Protein AF-A0A9W7LQ13-F1 (afdb_monomer)

Foldseek 3Di:
DPEPPVPPCQVVVVVVVVVVVVVVVVLVVVLVVVLVVCLVVVVVVVVVVLVVVCVVVVVVVVVPPDDPVVVVVVVVVSVVVVVVVVVVSVVVSVVSVVVSVPPDDDLDDDDDDDADPPGDYDDDDDVSSCPVVVVCCQLVVDDDPDDFDDDVNHTPVPDDSVVSVVVDDDDDDD

Nearest PDB structures (foldseek):
  9baa-assembly1_B  TM=3.924E-01  e=6.668E-01  Acetivibrio thermocellus ATCC 27405

Radius of gyration: 29.64 Å; Cα contacts (8 Å, |Δi|>4): 55; chains: 1; bounding box: 71×38×75 Å

Secondary structure (DSSP, 8-state):
-------SSHHHHHHHHHHHHHHHHHHHHHHHHHHHHHHHHHHHHHHHHHHHHHHHHHHHHHTT---HHHHHHHHHHHHHHHHHHHHHHHHHHHHHHHHHHT----SS-S------TT--------TTSSHHHHHHHHTTSS--SSS--EETTEETTTS-HHHHHHH-------

Mean predicted aligned error: 14.69 Å

InterPro domains:
  IPR003439 ABC transporter-like, ATP-binding domain [PF00005] (108-172)
  IPR011527 ABC transporter type 1, transmembrane domain [PS50929] (1-97)
  IPR027417 P-loop containing nucleoside triphosphate hydrolase [G3DSA:3.40.50.300] (103-172)
  IPR027417 P-loop containing nucleoside triphosphate hydrolase [SSF52540] (102-171)
  IPR036640 ABC transporter type 1, transmembrane domain superfamily [G3DSA:1.20.1560.10] (1-101)
  IPR036640 ABC transporter type 1, transmembrane domain superfamily [SSF90123] (1-105)
  IPR039421 Type 1 protein exporter [PTHR24222] (103-171)

Structure (mmCIF, N/CA/C/O backbone):
data_AF-A0A9W7LQ13-F1
#
_entry.id   AF-A0A9W7LQ13-F1
#
loop_
_atom_site.group_PDB
_atom_site.id
_atom_site.type_symbol
_atom_site.label_atom_id
_atom_site.label_alt_id
_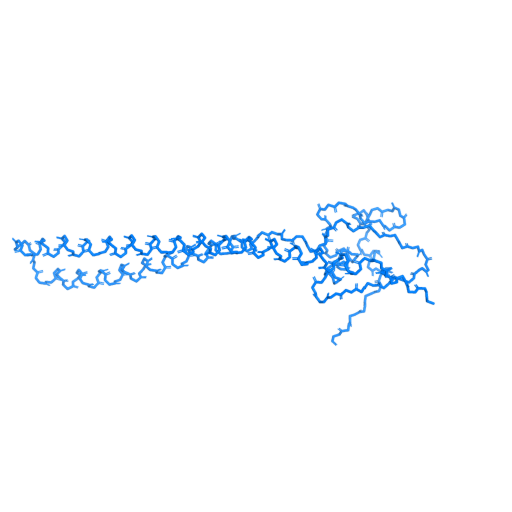atom_site.label_comp_id
_atom_site.label_asym_id
_atom_site.label_entity_id
_atom_site.label_seq_id
_atom_site.pdbx_PDB_ins_code
_atom_site.Cartn_x
_atom_site.Cartn_y
_atom_site.Cartn_z
_atom_site.occupancy
_atom_site.B_iso_or_equiv
_atom_site.auth_seq_id
_atom_site.auth_comp_id
_atom_site.auth_asym_id
_atom_site.auth_atom_id
_atom_site.pdbx_PDB_model_num
ATOM 1 N N . MET A 1 1 ? 35.729 5.550 -22.366 1.00 32.22 1 MET A N 1
ATOM 2 C CA . MET A 1 1 ? 34.441 5.536 -21.639 1.00 32.22 1 MET A CA 1
ATOM 3 C C . MET A 1 1 ? 33.799 6.903 -21.776 1.00 32.22 1 MET A C 1
ATOM 5 O O . MET A 1 1 ? 34.321 7.859 -21.219 1.00 32.22 1 MET A O 1
ATOM 9 N N . ARG A 1 2 ? 32.720 7.024 -22.555 1.00 30.48 2 ARG A N 1
ATOM 10 C CA . ARG A 1 2 ? 31.905 8.240 -22.545 1.00 30.48 2 ARG A CA 1
ATOM 11 C C . ARG A 1 2 ? 30.878 8.027 -21.446 1.00 30.48 2 ARG A C 1
ATOM 13 O O . ARG A 1 2 ? 29.922 7.291 -21.639 1.00 30.48 2 ARG A O 1
ATOM 20 N N . THR A 1 3 ? 31.133 8.560 -20.255 1.00 30.42 3 THR A N 1
ATOM 21 C CA . THR A 1 3 ? 30.140 8.510 -19.187 1.00 30.42 3 THR A CA 1
ATOM 22 C C . THR A 1 3 ? 28.977 9.363 -19.664 1.00 30.42 3 THR A C 1
ATOM 24 O O . THR A 1 3 ? 29.073 10.591 -19.643 1.00 30.42 3 THR A O 1
ATOM 27 N N . VAL A 1 4 ? 27.890 8.738 -20.118 1.00 39.41 4 VAL A N 1
ATOM 28 C CA . VAL A 1 4 ? 26.600 9.419 -20.257 1.00 39.41 4 VAL A CA 1
ATOM 29 C C . VAL A 1 4 ? 26.102 9.653 -18.834 1.00 39.41 4 VAL A C 1
ATOM 31 O O . VAL A 1 4 ? 25.222 8.978 -18.314 1.00 39.41 4 VAL A O 1
ATOM 34 N N . ARG A 1 5 ? 26.783 10.563 -18.133 1.00 39.28 5 ARG A N 1
ATOM 35 C CA . ARG A 1 5 ? 26.252 11.169 -16.930 1.00 39.28 5 ARG A CA 1
ATOM 36 C C . ARG A 1 5 ? 25.093 12.007 -17.426 1.00 39.28 5 ARG A C 1
ATOM 38 O O . ARG A 1 5 ? 25.298 12.909 -18.237 1.00 39.28 5 ARG A O 1
ATOM 45 N N . VAL A 1 6 ? 23.901 11.725 -16.924 1.00 41.06 6 VAL A N 1
ATOM 46 C CA . VAL A 1 6 ? 22.738 12.601 -17.061 1.00 41.06 6 VAL A CA 1
ATOM 47 C C . VAL A 1 6 ? 23.001 13.868 -16.216 1.00 41.06 6 VAL A C 1
ATOM 49 O O . VAL A 1 6 ? 22.351 14.127 -15.212 1.00 41.06 6 VAL A O 1
ATOM 52 N N . TYR A 1 7 ? 24.040 14.639 -16.565 1.00 38.62 7 TYR A N 1
ATOM 53 C CA . TYR A 1 7 ? 24.318 15.966 -16.019 1.00 38.62 7 TYR A CA 1
ATOM 54 C C . TYR A 1 7 ? 23.438 16.944 -16.785 1.00 38.62 7 TYR A C 1
ATOM 56 O O . TYR A 1 7 ? 23.739 17.338 -17.907 1.00 38.62 7 TYR A O 1
ATOM 64 N N . GLY A 1 8 ? 22.321 17.306 -16.174 1.00 44.59 8 GLY A N 1
ATOM 65 C CA . GLY A 1 8 ? 21.438 18.348 -16.690 1.00 44.59 8 GLY A CA 1
ATOM 66 C C . GLY A 1 8 ? 20.133 18.426 -15.920 1.00 44.59 8 GLY A C 1
ATOM 67 O O . GLY A 1 8 ? 19.639 19.516 -15.654 1.00 44.59 8 GLY A O 1
ATOM 68 N N . THR A 1 9 ? 19.625 17.281 -15.465 1.00 43.97 9 THR A N 1
ATOM 69 C CA . THR A 1 9 ? 18.326 17.209 -14.795 1.00 43.97 9 THR A CA 1
ATOM 70 C C . THR A 1 9 ? 18.415 16.899 -13.310 1.00 43.97 9 THR A C 1
ATOM 72 O O . THR A 1 9 ? 17.386 16.892 -12.671 1.00 43.97 9 THR A O 1
ATOM 75 N N . GLU A 1 10 ? 19.585 16.746 -12.684 1.00 51.81 10 GLU A N 1
ATOM 76 C CA . GLU A 1 10 ? 19.673 16.336 -11.267 1.00 51.81 10 GLU A CA 1
ATOM 77 C C . GLU A 1 10 ? 18.964 17.306 -10.296 1.00 51.81 10 GLU A C 1
ATOM 79 O O . GLU A 1 10 ? 18.190 16.883 -9.440 1.00 51.81 10 GLU A O 1
ATOM 84 N N . LYS A 1 11 ? 19.112 18.627 -10.483 1.00 57.69 11 LYS A N 1
ATOM 85 C CA . LYS A 1 11 ? 18.328 19.626 -9.725 1.00 57.69 11 LYS A CA 1
ATOM 86 C C . LYS A 1 11 ? 16.830 19.569 -10.046 1.00 57.69 11 LYS A C 1
ATOM 88 O O . LYS A 1 11 ? 16.010 19.906 -9.196 1.00 57.69 11 LYS A O 1
ATOM 93 N N . GLN A 1 12 ? 16.475 19.180 -11.266 1.00 59.12 12 GLN A N 1
ATOM 94 C CA . GLN A 1 12 ? 15.094 19.075 -11.732 1.00 59.12 12 GLN A CA 1
ATOM 95 C C . GLN A 1 12 ? 14.428 17.792 -11.212 1.00 59.12 12 GLN A C 1
ATOM 97 O O . GLN A 1 12 ? 13.305 17.857 -10.728 1.00 59.12 12 GLN A O 1
ATOM 102 N N . GLU A 1 13 ? 15.151 16.675 -11.198 1.00 51.69 13 GLU A N 1
ATOM 103 C CA . GLU A 1 13 ? 14.786 15.393 -10.600 1.00 51.69 13 GLU A CA 1
ATOM 104 C C . GLU A 1 13 ? 14.703 15.505 -9.080 1.00 51.69 13 GLU A C 1
ATOM 106 O O . GLU A 1 13 ? 13.753 15.004 -8.500 1.00 51.69 13 GLU A O 1
ATOM 111 N N . MET A 1 14 ? 15.598 16.251 -8.423 1.00 57.00 14 MET A N 1
ATOM 112 C CA . MET A 1 14 ? 15.481 16.539 -6.987 1.00 57.00 14 MET A CA 1
ATOM 113 C C . MET A 1 14 ? 14.254 17.391 -6.661 1.00 57.00 14 MET A C 1
ATOM 115 O O . MET A 1 14 ? 13.540 17.097 -5.707 1.00 57.00 14 MET A O 1
ATOM 119 N N . LYS A 1 15 ? 13.957 18.423 -7.463 1.00 67.88 15 LYS A N 1
ATOM 120 C CA . LYS A 1 15 ? 12.706 19.187 -7.313 1.00 67.88 15 LYS A CA 1
ATOM 121 C C . LYS A 1 15 ? 11.477 18.314 -7.560 1.00 67.88 15 LYS A C 1
ATOM 123 O O . LYS A 1 15 ? 10.490 18.451 -6.845 1.00 67.88 15 LYS A O 1
ATOM 128 N N . ARG A 1 16 ? 11.537 17.411 -8.539 1.00 58.19 16 ARG A N 1
ATOM 129 C CA . ARG A 1 16 ? 10.460 16.469 -8.868 1.00 58.19 16 ARG A CA 1
ATOM 130 C C . ARG A 1 16 ? 10.267 15.425 -7.770 1.00 58.19 16 ARG A C 1
ATOM 132 O O . ARG A 1 16 ? 9.132 15.132 -7.420 1.00 58.19 16 ARG A O 1
ATOM 139 N N . TYR A 1 17 ? 11.359 14.933 -7.194 1.00 59.41 17 TYR A N 1
ATOM 140 C CA . TYR A 1 17 ? 11.373 14.026 -6.055 1.00 59.41 17 TYR A CA 1
ATOM 141 C C . TYR A 1 17 ? 10.799 14.700 -4.810 1.00 59.41 17 TYR A C 1
ATOM 143 O O . TYR A 1 17 ? 9.925 14.126 -4.177 1.00 59.41 17 TYR A O 1
ATOM 151 N N . ASN A 1 18 ? 11.189 15.942 -4.508 1.00 69.06 18 ASN A N 1
ATOM 152 C CA . ASN A 1 18 ? 10.601 16.701 -3.400 1.00 69.06 18 ASN A CA 1
ATOM 153 C C . ASN A 1 18 ? 9.109 16.970 -3.623 1.00 69.06 18 ASN A C 1
ATOM 155 O O . ASN A 1 18 ? 8.313 16.691 -2.740 1.00 69.06 18 ASN A O 1
ATOM 159 N N . HIS A 1 19 ? 8.708 17.398 -4.823 1.00 73.75 19 HIS A N 1
ATOM 160 C CA . HIS A 1 19 ? 7.291 17.561 -5.163 1.00 73.75 19 HIS A CA 1
ATOM 161 C C . HIS A 1 19 ? 6.503 16.245 -5.029 1.00 73.75 19 HIS A C 1
ATOM 163 O O . HIS A 1 19 ? 5.342 16.232 -4.624 1.00 73.75 19 HIS A O 1
ATOM 169 N N . PHE A 1 20 ? 7.137 15.120 -5.358 1.00 65.81 20 PHE A N 1
ATOM 170 C CA . PHE A 1 20 ? 6.556 13.795 -5.208 1.00 65.81 20 PHE A CA 1
ATOM 171 C C . PHE A 1 20 ? 6.444 13.371 -3.738 1.00 65.81 20 PHE A C 1
ATOM 173 O O . PHE A 1 20 ? 5.403 12.855 -3.331 1.00 65.81 20 PHE A O 1
ATOM 180 N N . LEU A 1 21 ? 7.475 13.631 -2.933 1.00 70.56 21 LEU A N 1
ATOM 181 C CA . LEU A 1 21 ? 7.442 13.429 -1.489 1.00 70.56 21 LEU A CA 1
ATOM 182 C C . LEU A 1 21 ? 6.370 14.292 -0.829 1.00 70.56 21 LEU A C 1
ATOM 184 O O . LEU A 1 21 ? 5.655 13.777 0.019 1.00 70.56 21 LEU A O 1
ATOM 188 N N . ASP A 1 22 ? 6.197 15.542 -1.258 1.00 76.56 22 ASP A N 1
ATOM 189 C CA . ASP A 1 22 ? 5.135 16.426 -0.770 1.00 76.56 22 ASP A CA 1
ATOM 190 C C . ASP A 1 22 ? 3.750 15.864 -1.110 1.00 76.56 22 ASP A C 1
ATOM 192 O O . ASP A 1 22 ? 2.853 15.847 -0.269 1.00 76.56 22 ASP A O 1
ATOM 196 N N . LYS A 1 23 ? 3.577 15.324 -2.324 1.00 72.88 23 LYS A N 1
ATOM 197 C CA . LYS A 1 23 ? 2.326 14.676 -2.735 1.00 72.88 23 LYS A CA 1
ATOM 198 C C . LYS A 1 23 ? 2.041 13.415 -1.913 1.00 72.88 23 LYS A C 1
ATOM 200 O O . LYS A 1 23 ? 0.909 13.210 -1.482 1.00 72.88 23 LYS A O 1
ATOM 205 N N . LEU A 1 24 ? 3.055 12.584 -1.666 1.00 71.81 24 LEU A N 1
ATOM 206 C CA . LEU A 1 24 ? 2.936 11.415 -0.790 1.00 71.81 24 LEU A CA 1
ATOM 207 C C . LEU A 1 24 ? 2.676 11.809 0.664 1.00 71.81 24 LEU A C 1
ATOM 209 O O . LEU A 1 24 ? 1.909 11.134 1.347 1.00 71.81 24 LEU A O 1
ATOM 213 N N . ALA A 1 25 ? 3.308 12.881 1.135 1.00 73.88 25 ALA A N 1
ATOM 214 C CA . ALA A 1 25 ? 3.100 13.414 2.466 1.00 73.88 25 ALA A CA 1
ATOM 215 C C . ALA A 1 25 ? 1.656 13.889 2.624 1.00 73.88 25 ALA A C 1
ATOM 217 O O . ALA A 1 25 ? 1.032 13.481 3.592 1.00 73.88 25 ALA A O 1
ATOM 218 N N . ASP A 1 26 ? 1.091 14.634 1.664 1.00 76.62 26 ASP A N 1
ATOM 219 C CA . ASP A 1 26 ? -0.319 15.063 1.693 1.00 76.62 26 ASP A CA 1
ATOM 220 C C . ASP A 1 26 ? -1.282 13.863 1.687 1.00 76.62 26 ASP A C 1
ATOM 222 O O . ASP A 1 26 ? -2.199 13.799 2.504 1.00 76.62 26 ASP A O 1
ATOM 226 N N . ILE A 1 27 ? -1.038 12.856 0.838 1.00 73.12 27 ILE A N 1
ATOM 227 C CA . ILE A 1 27 ? -1.852 11.626 0.808 1.00 73.12 27 ILE A CA 1
ATOM 228 C C . ILE A 1 27 ? -1.800 10.907 2.163 1.00 73.12 27 ILE A C 1
ATOM 230 O O . ILE A 1 27 ? -2.844 10.575 2.727 1.00 73.12 27 ILE A O 1
ATOM 234 N N . ARG A 1 28 ? -0.601 10.716 2.726 1.00 67.19 28 ARG A N 1
ATOM 235 C CA . ARG A 1 28 ? -0.420 10.093 4.046 1.00 67.19 28 ARG A CA 1
ATOM 236 C C . ARG A 1 28 ? -1.022 10.932 5.169 1.00 67.19 28 ARG A C 1
ATOM 238 O O . ARG A 1 28 ? -1.591 10.360 6.094 1.00 67.19 28 ARG A O 1
ATOM 245 N N . LEU A 1 29 ? -0.940 12.261 5.091 1.00 78.81 29 LEU A N 1
ATOM 246 C CA . LEU A 1 29 ? -1.518 13.168 6.082 1.00 78.81 29 LEU A CA 1
ATOM 247 C C . LEU A 1 29 ? -3.041 13.061 6.083 1.00 78.81 29 LEU A C 1
ATOM 249 O O . LEU A 1 29 ? -3.644 12.920 7.142 1.00 78.81 29 LEU A O 1
ATOM 253 N N . ARG A 1 30 ? -3.665 13.074 4.898 1.00 75.19 30 ARG A N 1
ATOM 254 C CA . ARG A 1 30 ? -5.118 12.921 4.747 1.00 75.19 30 ARG A CA 1
ATOM 255 C C . ARG A 1 30 ? -5.593 11.548 5.197 1.00 75.19 30 ARG A C 1
ATOM 257 O O . ARG A 1 30 ? -6.594 11.470 5.901 1.00 75.19 30 ARG A O 1
ATOM 264 N N . GLN A 1 31 ? -4.868 10.484 4.847 1.00 69.94 31 GLN A N 1
ATOM 265 C CA . GLN A 1 31 ? -5.159 9.133 5.334 1.00 69.94 31 GLN A CA 1
ATOM 266 C C . GLN A 1 31 ? -5.030 9.049 6.861 1.00 69.94 31 GLN A C 1
ATOM 268 O O . GLN A 1 31 ? -5.925 8.526 7.516 1.00 69.94 31 GLN A O 1
ATOM 273 N N . SER A 1 32 ? -3.971 9.619 7.444 1.00 74.00 32 SER A N 1
ATOM 274 C CA . SER A 1 32 ? -3.774 9.661 8.898 1.00 74.00 32 SER A CA 1
ATOM 275 C C . SER A 1 32 ? -4.841 10.495 9.606 1.00 74.00 32 SER A C 1
ATOM 277 O O . SER A 1 32 ? -5.282 10.120 10.689 1.00 74.00 32 SER A O 1
ATOM 279 N N . ALA A 1 33 ? -5.262 11.616 9.020 1.00 79.25 33 ALA A N 1
ATOM 280 C CA . ALA A 1 33 ? -6.317 12.460 9.567 1.00 79.25 33 ALA A CA 1
ATOM 281 C C . ALA A 1 33 ? -7.675 11.750 9.508 1.00 79.25 33 ALA A C 1
ATOM 283 O O . ALA A 1 33 ? -8.378 11.700 10.512 1.00 79.25 33 ALA A O 1
ATOM 284 N N . ALA A 1 34 ? -8.015 11.136 8.371 1.00 74.81 34 ALA A N 1
ATOM 285 C CA . ALA A 1 34 ? -9.227 10.333 8.225 1.00 74.81 34 ALA A CA 1
ATOM 286 C C . ALA A 1 34 ? -9.241 9.149 9.201 1.00 74.81 34 ALA A C 1
ATOM 288 O O . ALA A 1 34 ? -10.256 8.896 9.843 1.00 74.81 34 ALA A O 1
ATOM 289 N N . TYR A 1 35 ? -8.102 8.477 9.371 1.00 75.50 35 TYR A N 1
ATOM 290 C CA . TYR A 1 35 ? -7.927 7.409 10.349 1.00 75.50 35 TYR A CA 1
ATOM 291 C C . TYR A 1 35 ? -8.091 7.905 11.788 1.00 75.50 35 TYR A C 1
ATOM 293 O O . TYR A 1 35 ? -8.790 7.277 12.576 1.00 75.50 35 TYR A O 1
ATOM 301 N N . GLY A 1 36 ? -7.480 9.041 12.135 1.00 78.44 36 GLY A N 1
ATOM 302 C CA . GLY A 1 36 ? -7.606 9.644 13.460 1.00 78.44 36 GLY A CA 1
ATOM 303 C C . GLY A 1 36 ? -9.051 10.024 13.779 1.00 78.44 36 GLY A C 1
ATOM 304 O O . GLY A 1 36 ? -9.541 9.715 14.862 1.00 78.44 36 GLY A O 1
ATOM 305 N N . ILE A 1 37 ? -9.756 10.617 12.812 1.00 82.38 37 ILE A N 1
ATOM 306 C CA . ILE A 1 37 ? -11.183 10.943 12.929 1.00 82.38 37 ILE A CA 1
ATOM 307 C C . ILE A 1 37 ? -12.005 9.663 13.093 1.00 82.38 37 ILE A C 1
ATOM 309 O O . ILE A 1 37 ? -12.787 9.565 14.033 1.00 82.38 37 ILE A O 1
ATOM 313 N N . TRP A 1 38 ? -11.796 8.661 12.235 1.00 77.06 38 TRP A N 1
ATOM 314 C CA . TRP A 1 38 ? -12.498 7.380 12.311 1.00 77.06 38 TRP A CA 1
ATOM 315 C C . TRP A 1 38 ? -12.286 6.689 13.659 1.00 77.06 38 TRP A C 1
ATOM 317 O O . TRP A 1 38 ? -13.252 6.256 14.280 1.00 77.06 38 TRP A O 1
ATOM 327 N N . ASN A 1 39 ? -11.041 6.624 14.139 1.00 80.19 39 ASN A N 1
ATOM 328 C CA . ASN A 1 39 ? -10.708 6.002 15.415 1.00 80.19 39 ASN A CA 1
ATOM 329 C C . ASN A 1 39 ? -11.390 6.737 16.573 1.00 80.19 39 ASN A C 1
ATOM 331 O O . ASN A 1 39 ? -12.072 6.103 17.369 1.00 80.19 39 ASN A O 1
ATOM 335 N N . LEU A 1 40 ? -11.302 8.069 16.619 1.00 81.25 40 LEU A N 1
ATOM 336 C CA . LEU A 1 40 ? -11.959 8.866 17.655 1.00 81.25 40 LEU A CA 1
ATOM 337 C C . LEU A 1 40 ? -13.480 8.689 17.634 1.00 81.25 40 LEU A C 1
ATOM 339 O O . LEU A 1 40 ? -14.078 8.444 18.680 1.00 81.25 40 LEU A O 1
ATOM 343 N N . THR A 1 41 ? -14.117 8.781 16.465 1.00 81.94 41 THR A N 1
ATOM 344 C CA . THR A 1 41 ? -15.573 8.634 16.337 1.00 81.94 41 THR A CA 1
ATOM 345 C C . THR A 1 41 ? -16.027 7.227 16.709 1.00 81.94 41 THR A C 1
ATOM 347 O O . THR A 1 41 ? -16.973 7.074 17.475 1.00 81.94 41 THR A O 1
ATOM 350 N N . PHE A 1 42 ? -15.343 6.197 16.214 1.00 78.56 42 PHE A N 1
ATOM 351 C CA . PHE A 1 42 ? -15.701 4.813 16.502 1.00 78.56 42 PHE A CA 1
ATOM 352 C C . PHE A 1 42 ? -15.505 4.489 17.987 1.00 78.56 42 PHE A C 1
ATOM 354 O O . PHE A 1 42 ? -16.403 3.941 18.616 1.00 78.56 42 PHE A O 1
ATOM 361 N N . ASN A 1 43 ? -14.374 4.897 18.566 1.00 78.56 43 ASN A N 1
ATOM 362 C CA . ASN A 1 43 ? -14.029 4.632 19.960 1.00 78.56 43 ASN A CA 1
ATOM 363 C C . ASN A 1 43 ? -14.962 5.370 20.942 1.00 78.56 43 ASN A C 1
ATOM 365 O O . ASN A 1 43 ? -15.466 4.785 21.901 1.00 78.56 43 ASN A O 1
ATOM 369 N N . THR A 1 44 ? -15.291 6.635 20.661 1.00 83.94 44 THR A N 1
ATOM 370 C CA . THR A 1 44 ? -16.242 7.402 21.487 1.00 83.94 44 THR A CA 1
ATOM 371 C C . THR A 1 44 ? -17.661 6.840 21.421 1.00 83.94 44 THR A C 1
ATOM 373 O O . THR A 1 44 ? -18.289 6.659 22.465 1.00 83.94 44 THR A O 1
ATOM 376 N N . LEU A 1 45 ? -18.164 6.514 20.224 1.00 82.62 45 LEU A N 1
ATOM 377 C CA . LEU A 1 45 ? -19.494 5.919 20.048 1.00 82.62 45 LEU A CA 1
ATOM 378 C C . LEU A 1 45 ? -19.589 4.544 20.725 1.00 82.62 45 LEU A C 1
ATOM 380 O O . LEU A 1 45 ? -20.601 4.202 21.343 1.00 82.62 45 LEU A O 1
ATOM 384 N N . TYR A 1 46 ? -18.511 3.771 20.632 1.00 77.88 46 TYR A N 1
ATOM 385 C CA . TYR A 1 46 ? -18.392 2.460 21.241 1.00 77.88 46 TYR A CA 1
ATOM 386 C C . TYR A 1 46 ? -18.447 2.534 22.770 1.00 77.88 46 TYR A C 1
ATOM 388 O O . TYR A 1 46 ? -19.333 1.927 23.374 1.00 77.88 46 TYR A O 1
ATOM 396 N N . HIS A 1 47 ? -17.594 3.347 23.398 1.00 80.00 47 HIS A N 1
ATOM 397 C CA . HIS A 1 47 ? -17.628 3.534 24.849 1.00 80.00 47 HIS A CA 1
ATOM 398 C C . HIS A 1 47 ? -18.965 4.107 25.335 1.00 80.00 47 HIS A C 1
ATOM 400 O O . HIS A 1 47 ? -19.478 3.672 26.365 1.00 80.00 47 HIS A O 1
ATOM 406 N N . ALA A 1 48 ? -19.586 5.018 24.578 1.00 85.00 48 ALA A N 1
ATOM 407 C CA . ALA A 1 48 ? -20.912 5.536 24.911 1.00 85.00 48 ALA A CA 1
ATOM 408 C C . ALA A 1 48 ? -21.985 4.433 24.903 1.00 85.00 48 ALA A C 1
ATOM 410 O O . ALA A 1 48 ? -22.776 4.336 25.841 1.00 85.00 48 ALA A O 1
ATOM 411 N N . THR A 1 49 ? -21.981 3.564 23.888 1.00 82.00 49 THR A N 1
ATOM 412 C CA . THR A 1 49 ? -22.922 2.434 23.787 1.00 82.00 49 THR A CA 1
ATOM 413 C C . THR A 1 49 ? -22.759 1.465 24.961 1.00 82.00 49 THR A C 1
ATOM 415 O O . THR A 1 49 ? -23.747 0.978 25.506 1.00 82.00 49 THR A O 1
ATOM 418 N N . GLN A 1 50 ? -21.523 1.236 25.409 1.00 74.94 50 GLN A N 1
ATOM 419 C CA . GLN A 1 50 ? -21.229 0.380 26.561 1.00 74.94 50 GLN A CA 1
ATOM 420 C C . GLN A 1 50 ? -21.707 0.971 27.880 1.00 74.94 50 GLN A C 1
ATOM 422 O O . GLN A 1 50 ? -22.324 0.268 28.678 1.00 74.94 50 GLN A O 1
ATOM 427 N N . VAL A 1 51 ? -21.464 2.264 28.099 1.00 83.31 51 VAL A N 1
ATOM 428 C CA . VAL A 1 51 ? -21.953 2.964 29.292 1.00 83.31 51 VAL A CA 1
ATOM 429 C C . VAL A 1 51 ? -23.479 2.899 29.349 1.00 83.31 51 VAL A C 1
ATOM 431 O O . VAL A 1 51 ? -24.037 2.603 30.401 1.00 83.31 51 VAL A O 1
ATOM 434 N N . ILE A 1 52 ? -24.160 3.098 28.216 1.00 84.62 52 ILE A N 1
ATOM 435 C CA . ILE A 1 52 ? -25.622 2.993 28.140 1.00 84.62 52 ILE A CA 1
ATOM 436 C C . ILE A 1 52 ? -26.092 1.566 28.446 1.00 84.62 52 ILE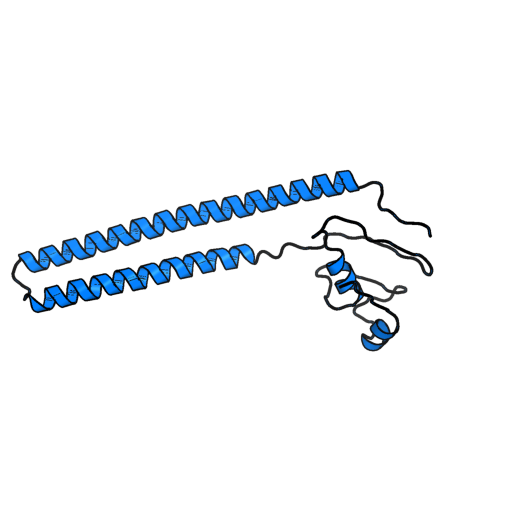 A C 1
ATOM 438 O O . ILE A 1 52 ? -27.017 1.407 29.239 1.00 84.62 52 ILE A O 1
ATOM 442 N N . ALA A 1 53 ? -25.456 0.540 27.872 1.00 79.06 53 ALA A N 1
ATOM 443 C CA . ALA A 1 53 ? -25.809 -0.856 28.137 1.00 79.06 53 ALA A CA 1
ATOM 444 C C . ALA A 1 53 ? -25.700 -1.192 29.635 1.00 79.06 53 ALA A C 1
ATOM 446 O O . ALA A 1 53 ? -26.648 -1.702 30.228 1.00 79.06 53 ALA A O 1
ATOM 447 N N . VAL A 1 54 ? -24.597 -0.796 30.279 1.00 79.38 54 VAL A N 1
ATOM 448 C CA . VAL A 1 54 ? -24.398 -0.995 31.723 1.00 79.38 54 VAL A CA 1
ATOM 449 C C . VAL A 1 54 ? -25.438 -0.242 32.554 1.00 79.38 54 VAL A C 1
ATOM 451 O O . VAL A 1 54 ? -25.963 -0.790 33.522 1.00 79.38 54 VAL A O 1
ATOM 454 N N . LEU A 1 55 ? -25.771 0.996 32.181 1.00 82.81 55 LEU A N 1
ATOM 455 C CA . LEU A 1 55 ? -26.755 1.805 32.906 1.00 82.81 55 LEU A CA 1
ATOM 456 C C . LEU A 1 55 ? -28.176 1.242 32.798 1.00 82.81 55 LEU A C 1
ATOM 458 O O . LEU A 1 55 ? -28.876 1.161 33.808 1.00 82.81 55 LEU A O 1
ATOM 462 N N . VAL A 1 56 ? -28.602 0.845 31.596 1.00 82.38 56 VAL A N 1
ATOM 463 C CA . VAL A 1 56 ? -29.933 0.263 31.366 1.00 82.38 56 VAL A CA 1
ATOM 464 C C . VAL A 1 56 ? -30.069 -1.045 32.141 1.00 82.38 56 VAL A C 1
ATOM 466 O O . VAL A 1 56 ? -31.048 -1.234 32.862 1.00 82.38 56 VAL A O 1
ATOM 469 N N . GLU A 1 57 ? -29.069 -1.919 32.069 1.00 74.56 57 GLU A N 1
ATOM 470 C CA . GLU A 1 57 ? -29.102 -3.212 32.755 1.00 74.56 57 GLU A CA 1
ATOM 471 C C . GLU A 1 57 ? -28.990 -3.073 34.282 1.00 74.56 57 GLU A C 1
ATOM 473 O O . GLU A 1 57 ? -29.715 -3.746 35.016 1.00 74.56 57 GLU A O 1
ATOM 478 N N . GLY A 1 58 ? -28.191 -2.121 34.779 1.00 75.12 58 GLY A N 1
ATOM 479 C CA . GLY A 1 58 ? -28.139 -1.756 36.200 1.00 75.12 58 GLY A CA 1
ATOM 480 C C . GLY A 1 58 ? -29.495 -1.302 36.753 1.00 75.12 58 GLY A C 1
ATOM 481 O O . GLY A 1 58 ? -29.876 -1.663 37.869 1.00 75.12 58 GLY A O 1
ATOM 482 N N . MET A 1 59 ? -30.272 -0.572 35.951 1.00 77.44 59 MET A N 1
ATOM 483 C CA . MET A 1 59 ? -31.617 -0.124 36.324 1.00 77.44 59 MET A CA 1
ATOM 484 C C . MET A 1 59 ? -32.628 -1.289 36.370 1.00 77.44 59 MET A C 1
ATOM 486 O O . MET A 1 59 ? -33.483 -1.343 37.259 1.00 77.44 59 MET A O 1
ATOM 490 N N . TYR A 1 60 ? -32.487 -2.276 35.479 1.00 76.25 60 TYR A N 1
ATOM 491 C CA . TYR A 1 60 ? -33.268 -3.523 35.494 1.00 76.25 60 TYR A CA 1
ATOM 492 C C . TYR A 1 60 ? -32.986 -4.412 36.717 1.00 76.25 60 TYR A C 1
ATOM 494 O O . TYR A 1 60 ? -33.844 -5.188 37.137 1.00 76.25 60 TYR A O 1
ATOM 502 N N . ILE A 1 61 ? -31.804 -4.291 37.321 1.00 71.88 61 ILE A N 1
ATOM 503 C CA . ILE A 1 61 ? -31.451 -5.003 38.556 1.00 71.88 61 ILE A CA 1
ATOM 504 C C . ILE A 1 61 ? -32.108 -4.334 39.773 1.00 71.88 61 ILE A C 1
ATOM 506 O O . ILE A 1 61 ? -32.669 -5.022 40.626 1.00 71.88 61 ILE A O 1
ATOM 510 N N . LEU A 1 62 ? -32.095 -2.996 39.834 1.00 68.31 62 LEU A N 1
ATOM 511 C CA . LEU A 1 62 ? -32.663 -2.213 40.944 1.00 68.31 62 LEU A CA 1
ATOM 512 C C . LEU A 1 62 ? -34.186 -2.354 41.081 1.00 68.31 62 LEU A C 1
ATOM 514 O O . LEU A 1 62 ? -34.722 -2.195 42.173 1.00 68.31 62 LEU A O 1
ATOM 518 N N . THR A 1 63 ? -34.880 -2.698 39.997 1.00 75.50 63 THR A N 1
ATOM 519 C CA . THR A 1 63 ? -36.327 -2.976 40.002 1.00 75.50 63 THR A CA 1
ATOM 520 C C . THR A 1 63 ? -36.688 -4.347 40.598 1.00 75.50 63 THR A C 1
ATOM 522 O O . THR A 1 63 ? -37.866 -4.675 40.701 1.00 75.50 63 THR A O 1
ATOM 525 N N . GLY A 1 64 ? -35.704 -5.136 41.055 1.00 67.56 64 GLY A N 1
ATOM 526 C CA . GLY A 1 64 ? -35.928 -6.355 41.845 1.00 67.56 64 GLY A CA 1
ATOM 527 C C . GLY A 1 64 ? -36.251 -7.611 41.029 1.00 67.56 64 GLY A C 1
ATOM 528 O O . GLY A 1 64 ? -36.553 -8.656 41.600 1.00 67.56 64 GLY A O 1
ATOM 529 N N . HIS A 1 65 ? -36.156 -7.550 39.699 1.00 63.47 65 HIS A N 1
ATOM 530 C CA . HIS A 1 65 ? -36.463 -8.678 38.815 1.00 63.47 65 HIS A CA 1
ATOM 531 C C . HIS A 1 65 ? -35.323 -9.711 38.674 1.00 63.47 65 HIS A C 1
ATOM 533 O O . HIS A 1 65 ? -35.516 -10.742 38.023 1.00 63.47 65 HIS A O 1
ATOM 539 N N . ILE A 1 66 ? -34.130 -9.467 39.240 1.00 65.44 66 ILE A N 1
ATOM 540 C CA . ILE A 1 66 ? -32.905 -10.205 38.885 1.00 65.44 66 ILE A CA 1
ATOM 541 C C . ILE A 1 66 ? -32.088 -10.636 40.122 1.00 65.44 66 ILE A C 1
ATOM 543 O O . ILE A 1 66 ? -31.818 -9.843 41.015 1.00 65.44 66 ILE A O 1
ATOM 547 N N . THR A 1 67 ? -31.677 -11.910 40.163 1.00 77.94 67 THR A N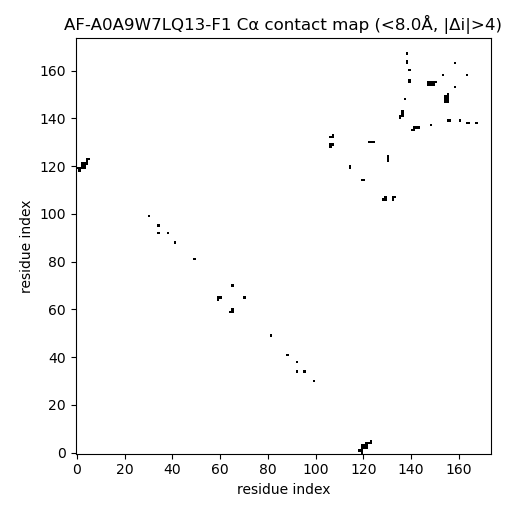 1
ATOM 548 C CA . THR A 1 67 ? -30.888 -12.557 41.235 1.00 77.94 67 THR A CA 1
ATOM 549 C C . THR A 1 67 ? -29.379 -12.268 41.119 1.00 77.94 67 THR A C 1
ATOM 551 O O . THR A 1 67 ? -28.862 -12.137 40.011 1.00 77.94 67 THR A O 1
ATOM 554 N N . ALA A 1 68 ? -28.637 -12.266 42.237 1.00 69.12 68 ALA A N 1
ATOM 555 C CA . ALA A 1 68 ? -27.195 -11.954 42.294 1.00 69.12 68 ALA A CA 1
ATOM 556 C C . ALA A 1 68 ? -26.292 -12.799 41.361 1.00 69.12 68 ALA A C 1
ATOM 558 O O . ALA A 1 68 ? -25.264 -12.320 40.894 1.00 69.12 68 ALA A O 1
ATOM 559 N N . G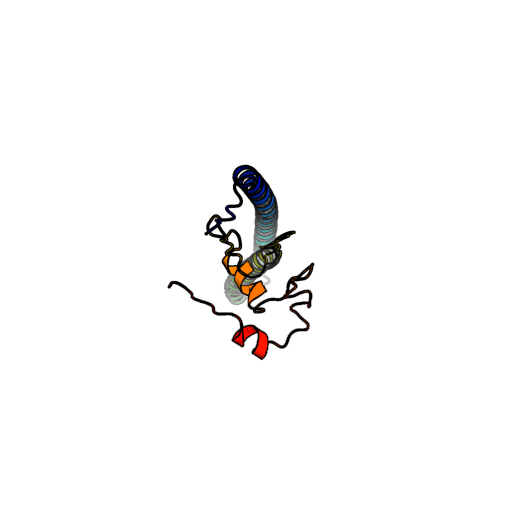LU A 1 69 ? -26.678 -14.032 41.022 1.00 76.75 69 GLU A N 1
ATOM 560 C CA . GLU A 1 69 ? -25.925 -14.874 40.077 1.00 76.75 69 GLU A CA 1
ATOM 561 C C . GLU A 1 69 ? -25.926 -14.306 38.644 1.00 76.75 69 GLU A C 1
ATOM 563 O O . GLU A 1 69 ? -24.920 -14.367 37.932 1.00 76.75 69 GLU A O 1
ATOM 568 N N . LYS A 1 70 ? -27.041 -13.700 38.217 1.00 75.81 70 LYS A N 1
ATOM 569 C CA . LYS A 1 70 ? -27.137 -13.037 36.909 1.00 75.81 70 LYS A CA 1
ATOM 570 C C . LYS A 1 70 ? -26.265 -11.780 36.844 1.00 75.81 70 LYS A C 1
ATOM 572 O O . LYS A 1 70 ? -25.755 -11.479 35.772 1.00 75.81 70 LYS A O 1
ATOM 577 N N . LEU A 1 71 ? -26.032 -11.108 37.974 1.00 72.19 71 LEU A N 1
ATOM 578 C CA . LEU A 1 71 ? -25.152 -9.938 38.066 1.00 72.19 71 LEU A CA 1
ATOM 579 C C . LEU A 1 71 ? -23.693 -10.301 37.760 1.00 72.19 71 LEU A C 1
ATOM 581 O O . LEU A 1 71 ? -23.031 -9.626 36.980 1.00 72.19 71 LEU A O 1
ATOM 585 N N . ILE A 1 72 ? -23.197 -11.388 38.352 1.00 78.62 72 ILE A N 1
ATOM 586 C CA . ILE A 1 72 ? -21.802 -11.815 38.175 1.00 78.62 72 ILE A CA 1
ATOM 587 C C . ILE A 1 72 ? -21.560 -12.256 36.727 1.00 78.62 72 ILE A C 1
ATOM 589 O O . ILE A 1 72 ? -20.563 -11.862 36.122 1.00 78.62 72 ILE A O 1
ATOM 593 N N . LYS A 1 73 ? -22.499 -13.016 36.141 1.00 79.50 73 LYS A N 1
ATOM 594 C CA . LYS A 1 73 ? -22.447 -13.389 34.718 1.00 79.50 73 LYS A CA 1
ATOM 595 C C . LYS A 1 73 ? -22.478 -12.157 33.816 1.00 79.50 73 LYS A C 1
ATOM 597 O O . LYS A 1 73 ? -21.720 -12.106 32.858 1.00 79.50 73 LYS A O 1
ATOM 602 N N . PHE A 1 74 ? -23.303 -11.163 34.140 1.00 75.44 74 PHE A N 1
ATOM 603 C CA . PHE A 1 74 ? -23.364 -9.909 33.396 1.00 75.44 74 PHE A CA 1
ATOM 604 C C . PHE A 1 74 ? -22.025 -9.161 33.410 1.00 75.44 74 PHE A C 1
ATOM 606 O O . PHE A 1 74 ? -21.516 -8.824 32.346 1.00 75.44 74 PHE A O 1
ATOM 613 N N . ILE A 1 75 ? -21.415 -8.974 34.584 1.00 78.50 75 ILE A N 1
ATOM 614 C CA . ILE A 1 75 ? -20.124 -8.282 34.704 1.00 78.50 75 ILE A CA 1
ATOM 615 C C . ILE A 1 75 ? -19.053 -9.008 33.874 1.00 78.50 75 ILE A C 1
ATOM 617 O O . ILE A 1 75 ? -18.407 -8.383 33.035 1.00 78.50 75 ILE A O 1
ATOM 621 N N . LEU A 1 76 ? -18.947 -10.333 34.009 1.00 81.81 76 LEU A N 1
ATOM 622 C CA . LEU A 1 76 ? -17.992 -11.145 33.245 1.00 81.81 76 LEU A CA 1
ATOM 623 C C . LEU A 1 76 ? -18.230 -11.090 31.728 1.00 81.81 76 LEU A C 1
ATOM 625 O O . LEU A 1 76 ? -17.277 -10.955 30.960 1.00 81.81 76 LEU A O 1
ATOM 629 N N . TYR A 1 77 ? -19.484 -11.179 31.276 1.00 83.19 77 TYR A N 1
ATOM 630 C CA . TYR A 1 77 ? -19.798 -11.094 29.848 1.00 83.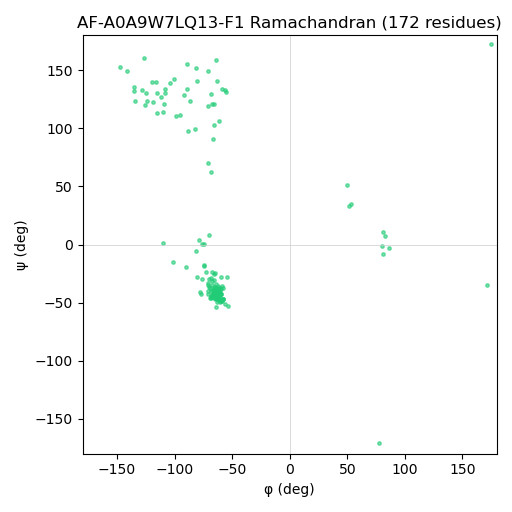19 77 TYR A CA 1
ATOM 631 C C . TYR A 1 77 ? -19.578 -9.692 29.290 1.00 83.19 77 TYR A C 1
ATOM 633 O O . TYR A 1 77 ? -19.093 -9.569 28.168 1.00 83.19 77 TYR A O 1
ATOM 641 N N . SER A 1 78 ? -19.882 -8.648 30.063 1.00 79.06 78 SER A N 1
ATOM 642 C CA . SER A 1 78 ? -19.626 -7.267 29.661 1.00 79.06 78 SER A CA 1
ATOM 643 C C . SER A 1 78 ? -18.129 -7.024 29.459 1.00 79.06 78 SER A C 1
ATOM 645 O O . SER A 1 78 ? -17.744 -6.463 28.439 1.00 79.06 78 SER A O 1
ATOM 647 N N . GLU A 1 79 ? -17.277 -7.555 30.338 1.00 79.69 79 GLU A N 1
ATOM 648 C CA . GLU A 1 79 ? -15.819 -7.454 30.236 1.00 79.69 79 GLU A CA 1
ATOM 649 C C . GLU A 1 79 ? -15.273 -8.163 28.985 1.00 79.69 79 GLU A C 1
ATOM 651 O O . GLU A 1 79 ? -14.478 -7.599 28.230 1.00 79.69 79 GLU A O 1
ATOM 656 N N . TRP A 1 80 ? -15.774 -9.365 28.688 1.00 84.56 80 TRP A N 1
ATOM 657 C CA . TRP A 1 80 ? -15.414 -10.095 27.468 1.00 84.56 80 TRP A CA 1
ATOM 658 C C . TRP A 1 80 ? -15.912 -9.416 26.192 1.00 84.56 80 TRP A C 1
ATOM 660 O O . TRP A 1 80 ? -15.194 -9.374 25.190 1.00 84.56 80 TRP A O 1
ATOM 670 N N . LEU A 1 81 ? -17.123 -8.859 26.219 1.00 79.62 81 LEU A N 1
ATOM 671 C CA . LEU A 1 81 ? -17.689 -8.112 25.099 1.00 79.62 81 LEU A CA 1
ATOM 672 C C . LEU A 1 81 ? -16.880 -6.832 24.831 1.00 79.62 81 LEU A C 1
ATOM 674 O O . LEU A 1 81 ? -16.625 -6.500 23.669 1.00 79.62 81 LEU A O 1
ATOM 678 N N . ILE A 1 82 ? -16.431 -6.159 25.902 1.00 74.62 82 ILE A N 1
ATOM 679 C CA . ILE A 1 82 ? -15.551 -4.988 25.837 1.00 74.62 82 ILE A CA 1
ATOM 680 C C . ILE A 1 82 ? -14.234 -5.354 25.147 1.00 74.62 82 ILE A C 1
ATOM 682 O O . ILE A 1 82 ? -13.797 -4.659 24.226 1.00 74.62 82 ILE A O 1
ATOM 686 N N . TYR A 1 83 ? -13.614 -6.460 25.556 1.00 78.06 83 TYR A N 1
ATOM 687 C CA . TYR A 1 83 ? -12.333 -6.881 24.998 1.00 78.06 83 TYR A CA 1
ATOM 688 C C . TYR A 1 83 ? -12.453 -7.333 23.536 1.00 78.06 83 TYR A C 1
ATOM 690 O O . TYR A 1 83 ? -11.675 -6.913 22.677 1.00 78.06 83 TYR A O 1
ATOM 698 N N . SER A 1 84 ? -13.468 -8.147 23.230 1.00 77.75 84 SER A N 1
ATOM 699 C CA . SER A 1 84 ? -13.694 -8.677 21.884 1.00 77.75 84 SER A CA 1
ATOM 700 C C . SER A 1 84 ? -13.957 -7.567 20.870 1.00 77.75 84 SER A C 1
ATOM 702 O O . SER A 1 84 ? -13.402 -7.588 19.772 1.00 77.75 84 SER A O 1
ATOM 704 N N . THR A 1 85 ? -14.747 -6.560 21.238 1.00 75.00 85 THR A N 1
ATOM 705 C CA . THR A 1 85 ? -15.100 -5.502 20.289 1.00 75.00 85 THR A CA 1
ATOM 706 C C . THR A 1 85 ? -13.991 -4.449 20.158 1.00 75.00 85 THR A C 1
ATOM 708 O O . THR A 1 85 ? -13.809 -3.910 19.066 1.00 75.00 85 THR A O 1
ATOM 711 N N . TRP A 1 86 ? -13.175 -4.225 21.201 1.00 76.31 86 TRP A N 1
ATOM 712 C CA . TRP A 1 86 ? -11.940 -3.433 21.081 1.00 76.31 86 TRP A CA 1
ATOM 713 C C . TRP A 1 86 ? -10.965 -4.075 20.081 1.00 76.31 86 TRP A C 1
ATOM 715 O O . TRP A 1 86 ? -10.492 -3.412 19.160 1.00 76.31 86 TRP A O 1
ATOM 725 N N . TRP A 1 87 ? -10.777 -5.397 20.170 1.00 80.25 87 TRP A N 1
ATOM 726 C CA . TRP A 1 87 ? -9.955 -6.151 19.221 1.00 80.25 87 TRP A CA 1
ATOM 727 C C . TRP A 1 87 ? -10.473 -6.049 17.777 1.00 80.25 87 TRP A C 1
ATOM 729 O O . TRP A 1 87 ? -9.690 -5.846 16.850 1.00 80.25 87 TRP A O 1
ATOM 739 N N . VAL A 1 88 ? -11.789 -6.136 17.556 1.00 79.06 88 VAL A N 1
ATOM 740 C CA . VAL A 1 88 ? -12.377 -5.965 16.213 1.00 79.06 88 VAL A CA 1
ATOM 741 C C . VAL A 1 88 ? -12.129 -4.555 15.665 1.00 79.06 88 VAL A C 1
ATOM 743 O O . VAL A 1 88 ? -11.770 -4.419 14.493 1.00 79.06 88 VAL A O 1
ATOM 746 N N . GLY A 1 89 ? -12.266 -3.517 16.497 1.00 74.56 89 GLY A N 1
ATOM 747 C CA . GLY A 1 89 ? -11.983 -2.131 16.110 1.00 74.56 89 GLY A CA 1
ATOM 748 C C . GLY A 1 89 ? -10.541 -1.936 15.628 1.00 74.56 89 GLY A C 1
ATOM 749 O O . GLY A 1 89 ? -10.317 -1.390 14.544 1.00 74.56 89 GLY A O 1
ATOM 750 N N . ASP A 1 90 ? -9.573 -2.470 16.374 1.00 75.50 90 ASP A N 1
ATOM 751 C CA . ASP A 1 90 ? -8.152 -2.418 16.014 1.00 75.50 90 ASP A CA 1
ATOM 752 C C . ASP A 1 90 ? -7.856 -3.160 14.706 1.00 75.50 90 ASP A C 1
ATOM 754 O O . ASP A 1 90 ? -7.124 -2.649 13.849 1.00 75.50 90 ASP A O 1
ATOM 758 N N . ASN A 1 91 ? -8.481 -4.318 14.485 1.00 79.56 91 ASN A N 1
ATOM 759 C CA . ASN A 1 91 ? -8.327 -5.059 13.233 1.00 79.56 91 ASN A CA 1
ATOM 760 C C . ASN A 1 91 ? -8.887 -4.287 12.025 1.00 79.56 91 ASN A C 1
ATOM 762 O O . ASN A 1 91 ? -8.219 -4.199 10.995 1.00 79.56 91 ASN A O 1
ATOM 766 N N . VAL A 1 92 ? -10.070 -3.674 12.138 1.00 74.25 92 VAL A N 1
ATOM 767 C CA . VAL A 1 92 ? -10.669 -2.871 11.050 1.00 74.25 92 VAL A CA 1
ATOM 768 C C . VAL A 1 92 ? -9.807 -1.653 10.722 1.00 74.25 92 VAL A C 1
ATOM 770 O O . VAL A 1 92 ? -9.585 -1.331 9.552 1.00 74.25 92 VAL A O 1
ATOM 773 N N . SER A 1 93 ? -9.277 -1.003 11.755 1.00 70.06 93 SER A N 1
ATOM 774 C CA . SER A 1 93 ? -8.384 0.140 11.609 1.00 70.06 93 SER A CA 1
ATOM 775 C C . SER A 1 93 ? -7.078 -0.256 10.889 1.00 70.06 93 SER A C 1
ATOM 777 O O . SER A 1 93 ? -6.655 0.406 9.936 1.00 70.06 93 SER A O 1
ATOM 779 N N . SER A 1 94 ? -6.508 -1.411 11.240 1.00 72.06 94 SER A N 1
ATOM 780 C CA . SER A 1 94 ? -5.309 -1.961 10.603 1.00 72.06 94 SER A CA 1
ATOM 781 C C . SER A 1 94 ? -5.555 -2.289 9.129 1.00 72.06 94 SER A C 1
ATOM 783 O O . SER A 1 94 ? -4.735 -1.965 8.270 1.00 72.06 94 SER A O 1
ATOM 785 N N . LEU A 1 95 ? -6.715 -2.864 8.798 1.00 72.31 95 LEU A N 1
ATOM 786 C CA . LEU A 1 95 ? -7.100 -3.140 7.412 1.00 72.31 95 LEU A CA 1
ATOM 787 C C . LEU A 1 95 ? -7.201 -1.863 6.575 1.00 72.31 95 LEU A C 1
ATOM 789 O O . LEU A 1 95 ? -6.712 -1.841 5.446 1.00 72.31 95 LEU A O 1
ATOM 793 N N . MET A 1 96 ? -7.762 -0.783 7.124 1.00 68.62 96 MET A N 1
ATOM 794 C CA . MET A 1 96 ? -7.783 0.511 6.434 1.00 68.62 96 MET A CA 1
ATOM 795 C C . MET A 1 96 ? -6.370 1.025 6.124 1.00 68.62 96 MET A C 1
ATOM 797 O O . MET A 1 96 ? -6.141 1.547 5.031 1.00 68.62 96 MET A O 1
ATOM 801 N N . GLN A 1 97 ? -5.408 0.831 7.032 1.00 67.69 97 GLN A N 1
ATOM 802 C CA . GLN A 1 97 ? -4.011 1.203 6.786 1.00 67.69 97 GLN A CA 1
ATOM 803 C C . GLN A 1 97 ? -3.370 0.358 5.679 1.00 67.69 97 GLN A C 1
ATOM 805 O O . GLN A 1 97 ? -2.706 0.909 4.801 1.00 67.69 97 GLN A O 1
ATOM 810 N N . TYR A 1 98 ? -3.598 -0.959 5.666 1.00 65.75 98 TYR A N 1
ATOM 811 C CA . TYR A 1 98 ? -3.084 -1.834 4.606 1.00 65.75 98 TYR A CA 1
ATOM 812 C C . TYR A 1 98 ? -3.676 -1.508 3.234 1.00 65.75 98 TYR A C 1
ATOM 814 O O . TYR A 1 98 ? -2.950 -1.474 2.240 1.00 65.75 98 TYR A O 1
ATOM 822 N N . VAL A 1 99 ? -4.979 -1.225 3.174 1.00 62.47 99 VAL A N 1
ATOM 823 C CA . VAL A 1 99 ? -5.651 -0.830 1.930 1.00 62.47 99 VAL A CA 1
ATOM 824 C C . VAL A 1 99 ? -5.102 0.507 1.419 1.00 62.47 99 VAL A C 1
ATOM 826 O O . VAL A 1 99 ? -4.819 0.623 0.229 1.00 62.47 99 VAL A O 1
ATOM 829 N N . GLY A 1 100 ? -4.862 1.481 2.305 1.00 59.03 100 GLY A N 1
ATOM 830 C CA . GLY A 1 100 ? -4.242 2.763 1.947 1.00 59.03 100 GLY A CA 1
ATOM 831 C C . GLY A 1 100 ? -2.775 2.649 1.513 1.00 59.03 100 GLY A C 1
ATOM 832 O O . GLY A 1 100 ? -2.346 3.346 0.596 1.00 59.03 100 GLY A O 1
ATOM 833 N N . ALA A 1 101 ? -2.011 1.734 2.116 1.00 56.09 101 ALA A N 1
ATOM 834 C CA . ALA A 1 101 ? -0.613 1.475 1.765 1.00 56.09 101 ALA A CA 1
ATOM 835 C C . ALA A 1 101 ? -0.439 0.698 0.447 1.00 56.09 101 ALA A C 1
ATOM 837 O O . ALA A 1 101 ? 0.649 0.704 -0.128 1.00 56.09 101 ALA A O 1
ATOM 838 N N . SER A 1 102 ? -1.495 0.041 -0.046 1.00 50.41 102 SER A N 1
ATOM 839 C CA . SER A 1 102 ? -1.485 -0.690 -1.318 1.00 50.41 102 SER A CA 1
ATOM 840 C C . SER A 1 102 ? -1.630 0.216 -2.549 1.00 50.41 102 SER A C 1
ATOM 842 O O . SER A 1 102 ? -1.699 -0.296 -3.675 1.00 50.41 102 SER A O 1
ATOM 844 N N . GLU A 1 103 ? -1.676 1.540 -2.386 1.00 53.03 103 GLU A N 1
ATOM 845 C CA . GLU A 1 103 ? -1.622 2.452 -3.523 1.00 53.03 103 GLU A CA 1
ATOM 846 C C . GLU A 1 103 ? -0.278 2.254 -4.243 1.00 53.03 103 GLU A C 1
ATOM 848 O O . GLU A 1 103 ? 0.793 2.588 -3.734 1.00 53.03 103 GLU A O 1
ATOM 853 N N . LYS A 1 104 ? -0.330 1.598 -5.411 1.00 53.50 104 LYS A N 1
ATOM 854 C CA . LYS A 1 104 ? 0.848 1.220 -6.196 1.00 53.50 104 LYS A CA 1
ATOM 855 C C . LYS A 1 104 ? 1.529 2.476 -6.716 1.00 53.50 104 LYS A C 1
ATOM 857 O O . LYS A 1 104 ? 1.239 2.954 -7.809 1.00 53.50 104 LYS A O 1
ATOM 862 N N . VAL A 1 105 ? 2.465 2.989 -5.935 1.00 57.66 105 VAL A N 1
ATOM 863 C CA . VAL A 1 105 ? 3.355 4.054 -6.371 1.00 57.66 105 VAL A CA 1
ATOM 864 C C . VAL A 1 105 ? 4.245 3.514 -7.500 1.00 57.66 105 VAL A C 1
ATOM 866 O O . VAL A 1 105 ? 4.986 2.550 -7.280 1.00 57.66 105 VAL A O 1
ATOM 869 N N . PRO A 1 106 ? 4.214 4.102 -8.709 1.00 63.31 106 PRO A N 1
ATOM 870 C CA . PRO A 1 106 ? 5.080 3.660 -9.791 1.00 63.31 106 PRO A CA 1
ATOM 871 C C . PRO A 1 106 ? 6.529 4.054 -9.483 1.00 63.31 106 PRO A C 1
ATOM 873 O O . PRO A 1 106 ? 6.832 5.241 -9.364 1.00 63.31 106 PRO A O 1
ATOM 876 N N . VAL A 1 107 ? 7.415 3.057 -9.379 1.00 69.12 107 VAL A N 1
ATOM 877 C CA . VAL A 1 107 ? 8.851 3.243 -9.079 1.00 69.12 107 VAL A CA 1
ATOM 878 C C . VAL A 1 107 ? 9.608 3.893 -10.245 1.00 69.12 107 VAL A C 1
ATOM 880 O O . VAL A 1 107 ? 10.583 4.605 -10.030 1.00 69.12 107 VAL A O 1
ATOM 883 N N . LEU A 1 108 ? 9.160 3.661 -11.482 1.00 70.81 108 LEU A N 1
ATOM 884 C CA . LEU A 1 108 ? 9.709 4.253 -12.703 1.00 70.81 108 LEU A CA 1
ATOM 885 C C . LEU A 1 108 ? 8.555 4.878 -13.493 1.00 70.81 108 LEU A C 1
ATOM 887 O O . LEU A 1 108 ? 7.513 4.245 -13.655 1.00 70.81 108 LEU A O 1
ATOM 891 N N . GLN A 1 109 ? 8.726 6.114 -13.967 1.00 72.69 109 GLN A N 1
ATOM 892 C CA . GLN A 1 109 ? 7.691 6.858 -14.693 1.00 72.69 109 GLN A CA 1
ATOM 893 C C . GLN A 1 109 ? 8.286 7.528 -15.934 1.00 72.69 109 GLN A C 1
ATOM 895 O O . GLN A 1 109 ? 9.206 8.331 -15.806 1.00 72.69 109 GLN A O 1
ATOM 900 N N . HIS A 1 110 ? 7.727 7.234 -17.114 1.00 71.69 110 HIS A N 1
ATOM 901 C CA . HIS A 1 110 ? 8.049 7.888 -18.395 1.00 71.69 110 HIS A CA 1
ATOM 902 C C . HIS A 1 110 ? 9.555 7.978 -18.710 1.00 71.69 110 HIS A C 1
ATOM 904 O O . HIS A 1 110 ? 10.080 9.052 -19.009 1.00 71.69 110 HIS A O 1
ATOM 910 N N . ILE A 1 111 ? 10.260 6.848 -18.629 1.00 75.06 111 ILE A N 1
ATOM 911 C CA . ILE A 1 111 ? 11.690 6.780 -18.951 1.00 75.06 111 ILE A CA 1
ATOM 912 C C . ILE A 1 111 ? 11.861 6.530 -20.447 1.00 75.06 111 ILE A C 1
ATOM 914 O O . ILE A 1 111 ? 11.389 5.521 -20.962 1.00 75.06 111 ILE A O 1
ATOM 918 N N . ASN A 1 112 ? 12.593 7.419 -21.116 1.00 77.50 112 ASN A N 1
ATOM 919 C CA . ASN A 1 112 ? 13.039 7.237 -22.494 1.00 77.50 112 ASN A CA 1
ATOM 920 C C . ASN A 1 112 ? 14.567 7.146 -22.496 1.00 77.50 112 ASN A C 1
ATOM 922 O O . ASN A 1 112 ? 15.247 8.114 -22.157 1.00 77.50 112 ASN A O 1
ATOM 926 N N . LEU A 1 113 ? 15.099 5.977 -22.846 1.00 81.50 113 LEU A N 1
ATOM 927 C CA . LEU A 1 113 ? 16.533 5.718 -22.943 1.00 81.50 113 LEU A CA 1
ATOM 928 C C . LEU A 1 113 ? 16.806 4.942 -24.232 1.00 81.50 113 LEU A C 1
ATOM 930 O O . LEU A 1 113 ? 16.097 3.991 -24.549 1.00 81.50 113 LEU A O 1
ATOM 934 N N . SER A 1 114 ? 17.840 5.336 -24.965 1.00 80.81 114 SER A N 1
ATOM 935 C CA . SER A 1 114 ? 18.349 4.609 -26.127 1.00 80.81 114 SER A CA 1
ATOM 936 C C . SER A 1 114 ? 19.827 4.337 -25.900 1.00 80.81 114 SER A C 1
ATOM 938 O O . SER A 1 114 ? 20.556 5.242 -25.505 1.00 80.81 114 SER A O 1
ATOM 940 N N . VAL A 1 115 ? 20.239 3.085 -26.091 1.00 83.25 115 VAL A N 1
ATOM 941 C CA . VAL A 1 115 ? 21.622 2.635 -25.905 1.00 83.25 115 VAL A CA 1
ATOM 942 C C . VAL A 1 115 ? 22.072 1.989 -27.201 1.00 83.25 115 VAL A C 1
ATOM 944 O O . VAL A 1 115 ? 21.421 1.062 -27.683 1.00 83.25 115 VAL A O 1
ATOM 947 N N . HIS A 1 116 ? 23.160 2.486 -27.778 1.00 83.56 116 HIS A N 1
ATOM 948 C CA . HIS A 1 116 ? 23.677 1.960 -29.034 1.00 83.56 116 HIS A CA 1
ATOM 949 C C . HIS A 1 116 ? 24.676 0.811 -28.806 1.00 83.56 116 HIS A C 1
ATOM 951 O O . HIS A 1 116 ? 25.308 0.732 -27.748 1.00 83.56 116 HIS A O 1
ATOM 957 N N . PRO A 1 117 ? 24.864 -0.093 -29.786 1.00 82.38 117 PRO A N 1
ATOM 958 C CA . PRO A 1 117 ? 25.861 -1.155 -29.681 1.00 82.38 117 PRO A CA 1
ATOM 959 C C . PRO A 1 117 ? 27.265 -0.602 -29.395 1.00 82.38 117 PRO A C 1
ATOM 961 O O . PRO A 1 117 ? 27.730 0.320 -30.061 1.00 82.38 117 PRO A O 1
ATOM 964 N N . GLY A 1 118 ? 27.944 -1.171 -28.396 1.00 83.62 118 GLY A N 1
ATOM 965 C CA . GLY A 1 118 ? 29.271 -0.721 -27.953 1.00 83.62 118 GLY A CA 1
ATOM 966 C C . GLY A 1 118 ? 29.261 0.504 -27.029 1.00 83.62 118 GLY A C 1
ATOM 967 O O . GLY A 1 118 ? 30.321 0.926 -26.561 1.00 83.62 118 GLY A O 1
ATOM 968 N N . GLU A 1 119 ? 28.089 1.066 -26.730 1.00 78.94 119 GLU A N 1
ATOM 969 C CA . GLU A 1 119 ? 27.943 2.153 -25.771 1.00 78.94 119 GLU A CA 1
ATOM 970 C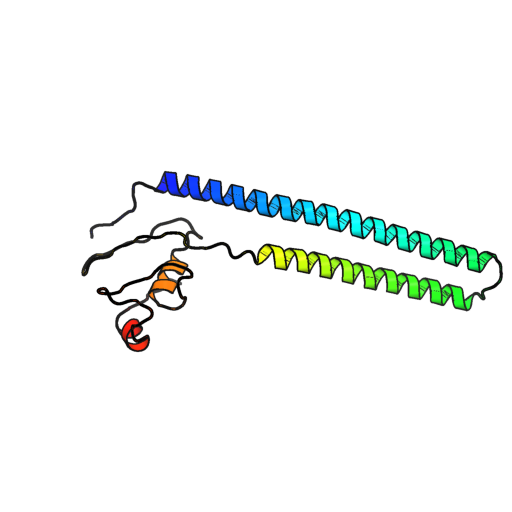 C . GLU A 1 119 ? 27.922 1.629 -24.330 1.00 78.94 119 GLU A C 1
ATOM 972 O O . GLU A 1 119 ? 27.329 0.597 -24.020 1.00 78.94 119 GLU A O 1
ATOM 977 N N . VAL A 1 120 ? 28.572 2.365 -23.427 1.00 78.00 120 VAL A N 1
ATOM 978 C CA . VAL A 1 120 ? 28.560 2.072 -21.991 1.00 78.00 120 VAL A CA 1
ATOM 979 C C . VAL A 1 120 ? 27.745 3.149 -21.290 1.00 78.00 120 VAL A C 1
ATOM 981 O O . VAL A 1 120 ? 28.156 4.309 -21.242 1.00 78.00 120 VAL A O 1
ATOM 984 N N . VAL A 1 121 ? 26.609 2.753 -20.717 1.00 78.75 121 VAL A N 1
ATOM 985 C CA . VAL A 1 121 ? 25.695 3.647 -19.997 1.00 78.75 121 VAL A CA 1
ATOM 986 C C . VAL A 1 121 ? 25.765 3.367 -18.502 1.00 78.75 121 VAL A C 1
ATOM 988 O O . VAL A 1 121 ? 25.731 2.217 -18.069 1.00 78.75 121 VAL A O 1
ATOM 991 N N . ALA A 1 122 ? 25.857 4.431 -17.705 1.00 77.50 122 ALA A N 1
ATOM 992 C CA . ALA A 1 122 ? 25.883 4.355 -16.250 1.00 77.50 122 ALA A CA 1
ATOM 993 C C . ALA A 1 122 ? 24.599 4.954 -15.666 1.00 77.50 122 ALA A C 1
ATOM 995 O O . ALA A 1 122 ? 24.252 6.098 -15.956 1.00 77.50 122 ALA A O 1
ATOM 996 N N . LEU A 1 123 ? 23.917 4.194 -14.808 1.00 73.00 123 LEU A N 1
ATOM 997 C CA . LEU A 1 123 ? 22.720 4.642 -14.098 1.00 73.00 123 LEU A CA 1
ATOM 998 C C . LEU A 1 123 ? 23.102 5.162 -12.715 1.00 73.00 123 LEU A C 1
ATOM 1000 O O . LEU A 1 123 ? 23.495 4.391 -11.841 1.00 73.00 123 LEU A O 1
ATOM 1004 N N . VAL A 1 124 ? 22.971 6.470 -12.511 1.00 73.81 124 VAL A N 1
ATOM 1005 C CA . VAL A 1 124 ? 23.335 7.145 -11.258 1.00 73.81 124 VAL A CA 1
ATOM 1006 C C . VAL A 1 124 ? 22.098 7.809 -10.661 1.00 73.81 124 VAL A C 1
ATOM 1008 O O . VAL A 1 124 ? 21.272 8.358 -11.383 1.00 73.81 124 VAL A O 1
ATOM 1011 N N . GLY A 1 125 ? 21.949 7.736 -9.340 1.00 67.31 125 GLY A N 1
ATOM 1012 C CA . GLY A 1 125 ? 20.852 8.372 -8.612 1.00 67.31 125 GLY A CA 1
ATOM 1013 C C . GLY A 1 125 ? 20.873 8.014 -7.129 1.00 67.31 125 GLY A C 1
ATOM 1014 O O . GLY A 1 125 ? 21.617 7.120 -6.718 1.00 67.31 125 GLY A O 1
ATOM 1015 N N . LEU A 1 126 ? 20.020 8.656 -6.334 1.00 65.19 126 LEU A N 1
ATOM 1016 C CA . LEU A 1 126 ? 19.891 8.408 -4.892 1.00 65.19 126 LEU A CA 1
ATOM 1017 C C . LEU A 1 126 ? 19.392 6.989 -4.571 1.00 65.19 126 LEU A C 1
ATOM 1019 O O . LEU A 1 126 ? 18.783 6.320 -5.411 1.00 65.19 126 LEU A O 1
ATOM 1023 N N . SER A 1 127 ? 19.642 6.503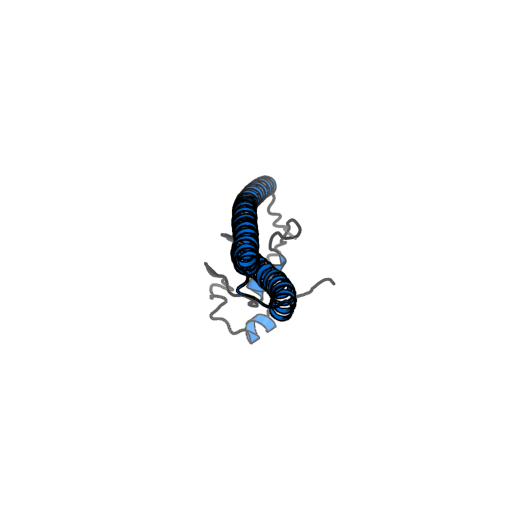 -3.354 1.00 59.44 127 SER A N 1
ATOM 1024 C CA . SER A 1 127 ? 19.037 5.245 -2.894 1.00 59.44 127 SER A CA 1
ATOM 1025 C C . SER A 1 127 ? 17.507 5.332 -3.004 1.00 59.44 127 SER A C 1
ATOM 1027 O O . SER A 1 127 ? 16.925 6.355 -2.659 1.00 59.44 127 SER A O 1
ATOM 1029 N N . GLY A 1 128 ? 16.866 4.304 -3.568 1.00 66.56 128 GLY A N 1
ATOM 1030 C CA . GLY A 1 128 ? 15.424 4.314 -3.854 1.00 66.56 128 GLY A CA 1
ATOM 1031 C C . GLY A 1 128 ? 15.002 4.930 -5.198 1.00 66.56 128 GLY A C 1
ATOM 1032 O O . GLY A 1 128 ? 13.834 4.832 -5.553 1.00 66.56 128 GLY A O 1
ATOM 1033 N N . SER A 1 129 ? 15.921 5.468 -6.013 1.00 66.56 129 SER A N 1
ATOM 1034 C CA . SER A 1 129 ? 15.595 6.064 -7.328 1.00 66.56 129 SER A CA 1
ATOM 1035 C C . SER A 1 129 ? 15.177 5.063 -8.426 1.00 66.56 129 SER A C 1
ATOM 1037 O O . SER A 1 129 ? 15.142 5.421 -9.599 1.00 66.56 129 SER A O 1
ATOM 1039 N N . GLY A 1 130 ? 14.970 3.787 -8.090 1.00 73.62 130 GLY A N 1
ATOM 1040 C CA . GLY A 1 130 ? 14.535 2.762 -9.045 1.00 73.62 130 GLY A CA 1
ATOM 1041 C C . GLY A 1 130 ? 15.624 2.146 -9.937 1.00 73.62 130 GLY A C 1
ATOM 1042 O O . GLY A 1 130 ? 15.287 1.397 -10.848 1.00 73.62 130 GLY A O 1
ATOM 1043 N N . LYS A 1 131 ? 16.922 2.381 -9.678 1.00 82.12 131 LYS A N 1
ATOM 1044 C CA . LYS A 1 131 ? 18.036 1.790 -10.462 1.00 82.12 131 LYS A CA 1
ATOM 1045 C C . LYS A 1 131 ? 17.950 0.264 -10.553 1.00 82.12 131 LYS A C 1
ATOM 1047 O O . LYS A 1 131 ? 17.933 -0.284 -11.652 1.00 82.12 131 LYS A O 1
ATOM 1052 N N . SER A 1 132 ? 17.835 -0.411 -9.407 1.00 81.19 132 SER A N 1
ATOM 1053 C CA . SER A 1 132 ? 17.695 -1.871 -9.354 1.00 81.19 132 SER A CA 1
ATOM 1054 C C . SER A 1 132 ? 16.408 -2.331 -10.039 1.00 81.19 132 SER A C 1
ATOM 1056 O O . SER A 1 132 ? 16.415 -3.314 -10.771 1.00 81.19 132 SER A O 1
ATOM 1058 N N . SER A 1 133 ? 15.317 -1.571 -9.897 1.00 82.94 133 SER A N 1
ATOM 1059 C CA . SER A 1 133 ? 14.058 -1.841 -10.599 1.00 82.94 133 SER A CA 1
ATOM 1060 C C . SER A 1 133 ? 14.208 -1.758 -12.121 1.00 82.94 133 SER A C 1
ATOM 1062 O O . SER A 1 133 ? 13.607 -2.562 -12.828 1.00 82.94 133 SER A O 1
ATOM 1064 N N . MET A 1 134 ? 15.041 -0.846 -12.639 1.00 82.12 134 MET A N 1
ATOM 1065 C CA . MET A 1 134 ? 15.304 -0.729 -14.077 1.00 82.12 134 MET A CA 1
ATOM 1066 C C . MET A 1 134 ? 16.134 -1.902 -14.607 1.00 82.12 134 MET A C 1
ATOM 1068 O O . MET A 1 134 ? 15.818 -2.444 -15.664 1.00 82.12 134 MET A O 1
ATOM 1072 N N . VAL A 1 135 ? 17.129 -2.361 -13.841 1.00 84.06 135 VAL A N 1
ATOM 1073 C CA . VAL A 1 135 ? 17.874 -3.591 -14.161 1.00 84.06 135 VAL A CA 1
ATOM 1074 C C . VAL A 1 135 ? 16.938 -4.803 -14.174 1.00 84.06 135 VAL A C 1
ATOM 1076 O O . VAL A 1 135 ? 16.974 -5.600 -15.110 1.00 84.06 135 VAL A O 1
ATOM 1079 N N . ASN A 1 136 ? 16.026 -4.903 -13.205 1.00 85.56 136 ASN A N 1
ATOM 1080 C CA . ASN A 1 136 ? 15.058 -5.997 -13.148 1.00 85.56 136 ASN A CA 1
ATOM 1081 C C . ASN A 1 136 ? 14.088 -6.007 -14.346 1.00 85.56 136 ASN A C 1
ATOM 1083 O O . ASN A 1 136 ? 13.697 -7.082 -14.804 1.00 85.56 136 ASN A O 1
ATOM 1087 N N . LEU A 1 137 ? 13.713 -4.839 -14.881 1.00 85.00 137 LEU A N 1
ATOM 1088 C CA . LEU A 1 137 ? 12.928 -4.747 -16.118 1.00 85.00 137 LEU A CA 1
ATOM 1089 C C . LEU A 1 137 ? 13.730 -5.214 -17.342 1.00 85.00 137 LEU A C 1
ATOM 1091 O O . LEU A 1 137 ? 13.202 -5.980 -18.145 1.00 85.00 137 LEU A O 1
ATOM 1095 N N . LEU A 1 138 ? 15.005 -4.822 -17.461 1.00 85.06 138 LEU A N 1
ATOM 1096 C CA . LEU A 1 138 ? 15.889 -5.258 -18.556 1.00 85.06 138 LEU A CA 1
ATOM 1097 C C . LEU A 1 138 ? 16.138 -6.773 -18.540 1.00 85.06 138 LEU A C 1
ATOM 1099 O O . LEU A 1 138 ? 16.133 -7.417 -19.585 1.00 85.06 138 LEU A O 1
ATOM 1103 N N . LEU A 1 139 ? 16.276 -7.360 -17.348 1.00 83.88 139 LEU A N 1
ATOM 1104 C CA . LEU A 1 139 ? 16.395 -8.810 -17.152 1.00 83.88 139 LEU A CA 1
ATOM 1105 C C . LEU A 1 139 ? 15.067 -9.564 -17.343 1.00 83.88 139 LEU A C 1
ATOM 1107 O O . LEU A 1 139 ? 15.020 -10.790 -17.182 1.00 83.88 139 LEU A O 1
ATOM 1111 N N . ARG A 1 140 ? 13.980 -8.845 -17.661 1.00 84.75 140 ARG A N 1
ATOM 1112 C CA . ARG A 1 140 ? 12.618 -9.376 -17.783 1.00 84.75 140 ARG A CA 1
ATOM 1113 C C . ARG A 1 140 ? 12.183 -10.152 -16.528 1.00 84.75 140 ARG A C 1
ATOM 1115 O O . ARG A 1 140 ? 11.469 -11.150 -16.616 1.00 84.75 140 ARG A O 1
ATOM 1122 N N . LEU A 1 141 ? 12.623 -9.702 -15.350 1.00 82.69 141 LEU A N 1
ATOM 1123 C CA . LEU A 1 141 ? 12.115 -10.183 -14.058 1.00 82.69 141 LEU A CA 1
ATOM 1124 C C . LEU A 1 141 ? 10.735 -9.587 -13.762 1.00 82.69 141 LEU A C 1
ATOM 1126 O O . LEU A 1 141 ? 9.895 -10.244 -13.155 1.00 82.69 141 LEU A O 1
ATOM 1130 N N . TYR A 1 142 ? 10.482 -8.378 -14.269 1.00 83.75 142 TYR A N 1
ATOM 1131 C CA . TYR A 1 142 ? 9.173 -7.731 -14.265 1.00 83.75 142 TYR A CA 1
ATOM 1132 C C . TYR A 1 142 ? 8.786 -7.294 -15.680 1.00 83.75 142 TYR A C 1
ATOM 1134 O O . TYR A 1 142 ? 9.640 -7.153 -16.557 1.00 83.75 142 TYR A O 1
ATOM 1142 N N . LYS A 1 143 ? 7.488 -7.070 -15.901 1.00 82.19 143 LYS A N 1
ATOM 1143 C CA . LYS A 1 143 ? 6.965 -6.457 -17.127 1.00 82.19 143 LYS A CA 1
ATOM 1144 C C . LYS A 1 143 ? 6.661 -4.978 -16.869 1.00 82.19 143 LYS A C 1
ATOM 1146 O O . LYS A 1 143 ? 6.193 -4.664 -15.773 1.00 82.19 143 LYS A O 1
ATOM 1151 N N . PRO A 1 144 ? 6.906 -4.081 -17.839 1.00 83.19 144 PRO A N 1
ATOM 1152 C CA . PRO A 1 144 ? 6.470 -2.697 -17.719 1.00 83.19 144 PRO A CA 1
ATOM 1153 C C . PRO A 1 144 ? 4.938 -2.635 -17.651 1.00 83.19 144 PRO A C 1
ATOM 1155 O O . PRO A 1 144 ? 4.253 -3.391 -18.340 1.00 83.19 144 PRO A O 1
ATOM 1158 N N . THR A 1 145 ? 4.406 -1.754 -16.801 1.00 82.00 145 THR A N 1
ATOM 1159 C CA . THR A 1 145 ? 2.959 -1.486 -16.720 1.00 82.00 145 THR A CA 1
ATOM 1160 C C . THR A 1 145 ? 2.465 -0.717 -17.946 1.00 82.00 145 THR A C 1
ATOM 1162 O O . THR A 1 145 ? 1.334 -0.916 -18.371 1.00 82.00 145 THR A O 1
ATOM 1165 N N . ASP A 1 146 ? 3.318 0.146 -18.500 1.00 81.31 146 ASP A N 1
ATOM 1166 C CA . ASP A 1 146 ? 3.062 0.954 -19.690 1.00 81.31 146 ASP A CA 1
ATOM 1167 C C . ASP A 1 146 ? 4.372 1.170 -20.471 1.00 81.31 146 ASP A C 1
ATOM 1169 O O . ASP A 1 146 ? 5.464 1.140 -19.888 1.00 81.31 146 ASP A O 1
ATOM 1173 N N . GLY A 1 147 ? 4.263 1.372 -21.785 1.00 84.44 147 GLY A N 1
ATOM 1174 C CA . GLY A 1 147 ? 5.384 1.466 -22.719 1.00 84.44 147 GLY A CA 1
ATOM 1175 C C . GLY A 1 147 ? 6.005 0.117 -23.105 1.00 84.44 147 GLY A C 1
ATOM 1176 O O . GLY A 1 147 ? 5.488 -0.959 -22.800 1.00 84.44 147 GLY A O 1
ATOM 1177 N N . GLN A 1 148 ? 7.142 0.175 -23.802 1.00 86.38 148 GLN A N 1
ATOM 1178 C CA . GLN A 1 148 ? 7.848 -1.010 -24.291 1.00 86.38 148 GLN A CA 1
ATOM 1179 C C . GLN A 1 148 ? 9.365 -0.852 -24.186 1.00 86.38 148 GLN A C 1
ATOM 1181 O O . GLN A 1 148 ? 9.905 0.244 -24.312 1.00 86.38 148 GLN A O 1
ATOM 1186 N N . ILE A 1 149 ? 10.049 -1.975 -23.979 1.00 87.75 149 ILE A N 1
ATOM 1187 C CA . ILE A 1 149 ? 11.509 -2.071 -24.028 1.00 87.75 149 ILE A CA 1
ATOM 1188 C C . ILE A 1 149 ? 11.845 -2.846 -25.295 1.00 87.75 149 ILE A C 1
ATOM 1190 O O . ILE A 1 149 ? 11.264 -3.908 -25.521 1.00 87.75 149 ILE A O 1
ATOM 1194 N N . LEU A 1 150 ? 12.759 -2.322 -26.109 1.00 87.81 150 LEU A N 1
ATOM 1195 C CA . LEU A 1 150 ? 13.186 -2.964 -27.348 1.00 87.81 150 LEU A CA 1
ATOM 1196 C C . LEU A 1 150 ? 14.665 -3.343 -27.263 1.00 87.81 150 LEU A C 1
ATOM 1198 O O . LEU A 1 150 ? 15.473 -2.560 -26.764 1.00 87.81 150 LEU A O 1
ATOM 1202 N N . ILE A 1 151 ? 15.014 -4.516 -27.786 1.00 87.31 151 ILE A N 1
ATOM 1203 C CA . ILE A 1 151 ? 16.395 -4.940 -28.038 1.00 87.31 151 ILE A CA 1
ATOM 1204 C C . ILE A 1 151 ? 16.514 -5.172 -29.541 1.00 87.31 151 ILE A C 1
ATOM 1206 O O . ILE A 1 151 ? 15.735 -5.936 -30.103 1.00 87.31 151 ILE A O 1
ATOM 1210 N N . ASP A 1 152 ? 17.440 -4.471 -30.195 1.00 85.00 152 ASP A N 1
ATOM 1211 C CA . ASP A 1 152 ? 17.632 -4.509 -31.655 1.00 85.00 152 ASP A CA 1
ATOM 1212 C C . ASP A 1 152 ? 16.340 -4.257 -32.460 1.00 85.00 152 ASP A C 1
ATOM 1214 O O . ASP A 1 152 ? 16.123 -4.809 -33.535 1.00 85.00 152 ASP A O 1
ATOM 1218 N N . GLY A 1 153 ? 15.450 -3.418 -31.919 1.00 83.56 153 GLY A N 1
ATOM 1219 C CA . GLY A 1 153 ? 14.148 -3.106 -32.516 1.00 83.56 153 GLY A CA 1
ATOM 1220 C C . GLY A 1 153 ? 13.051 -4.144 -32.251 1.00 83.56 153 GLY A C 1
ATOM 1221 O O . GLY A 1 153 ? 11.890 -3.861 -32.533 1.00 83.56 153 GLY A O 1
ATOM 1222 N N . ALA A 1 154 ? 13.376 -5.296 -31.657 1.00 87.75 154 ALA A N 1
ATOM 1223 C CA . ALA A 1 154 ? 12.402 -6.304 -31.255 1.00 87.75 154 ALA A CA 1
ATOM 1224 C C . ALA A 1 154 ? 11.891 -6.046 -29.822 1.00 87.75 154 ALA A C 1
ATOM 1226 O O . ALA A 1 154 ? 12.696 -5.810 -28.912 1.00 87.75 154 ALA A O 1
ATOM 1227 N N . PRO A 1 155 ? 10.572 -6.110 -29.576 1.00 88.44 155 PRO A N 1
ATOM 1228 C CA . PRO A 1 155 ? 10.010 -6.001 -28.236 1.00 88.44 155 PRO A CA 1
ATOM 1229 C C . PRO A 1 155 ? 10.542 -7.076 -27.269 1.00 88.44 155 PRO A C 1
ATOM 1231 O O . PRO A 1 155 ? 10.557 -8.272 -27.562 1.00 88.44 155 PRO A O 1
ATOM 1234 N N . LEU A 1 156 ? 10.936 -6.668 -26.057 1.00 86.56 156 LEU A N 1
ATOM 1235 C CA . LEU A 1 156 ? 11.519 -7.555 -25.039 1.00 86.56 156 LEU A CA 1
ATOM 1236 C C . LEU A 1 156 ? 10.583 -8.707 -24.630 1.00 86.56 156 LEU A C 1
ATOM 1238 O O . LEU A 1 156 ? 11.041 -9.763 -24.192 1.00 86.56 156 LEU A O 1
ATOM 1242 N N . ASN A 1 157 ? 9.270 -8.501 -24.739 1.00 83.88 157 ASN A N 1
ATOM 1243 C CA . ASN A 1 157 ? 8.225 -9.488 -24.459 1.00 83.88 157 ASN A CA 1
ATOM 1244 C C . ASN A 1 157 ? 8.128 -10.600 -25.521 1.00 83.88 157 ASN A C 1
ATOM 1246 O O . ASN A 1 157 ? 7.670 -11.692 -25.179 1.00 83.88 157 ASN A O 1
ATOM 1250 N N . GLU A 1 158 ? 8.577 -10.353 -26.750 1.00 85.81 158 GLU A N 1
ATOM 1251 C CA . GLU A 1 158 ? 8.529 -11.303 -27.871 1.00 85.81 158 GLU A CA 1
ATOM 1252 C C . GLU A 1 158 ? 9.786 -12.179 -27.968 1.00 85.81 158 GLU A C 1
ATOM 1254 O O . GLU A 1 158 ? 9.749 -13.264 -28.543 1.00 85.81 158 GLU A O 1
ATOM 1259 N N . LEU A 1 159 ? 10.891 -11.754 -27.351 1.00 85.50 159 LEU A N 1
ATOM 1260 C CA . LEU A 1 159 ? 12.142 -12.516 -27.327 1.00 85.50 159 LEU A CA 1
ATOM 1261 C C . LEU A 1 159 ? 12.043 -13.771 -26.443 1.00 85.50 159 LEU A C 1
ATOM 1263 O O . LEU A 1 159 ? 11.349 -13.779 -25.424 1.00 85.50 159 LEU A O 1
ATOM 1267 N N . ASP A 1 160 ? 12.787 -14.826 -26.780 1.00 87.69 160 ASP A N 1
ATOM 1268 C CA . ASP A 1 160 ? 12.936 -15.982 -25.890 1.00 87.69 160 ASP A CA 1
ATOM 1269 C C . ASP A 1 160 ? 13.756 -15.596 -24.647 1.00 87.69 160 ASP A C 1
ATOM 1271 O O . ASP A 1 160 ? 14.853 -15.037 -24.733 1.00 87.69 160 ASP A O 1
ATOM 1275 N N . ILE A 1 161 ? 13.228 -15.922 -23.466 1.00 85.50 161 ILE A N 1
ATOM 1276 C CA . ILE A 1 161 ? 13.841 -15.576 -22.183 1.00 85.50 161 ILE A CA 1
ATOM 1277 C C . ILE A 1 161 ? 15.156 -16.329 -21.957 1.00 85.50 161 ILE A C 1
ATOM 1279 O O . ILE A 1 161 ? 16.058 -15.792 -21.312 1.00 85.50 161 ILE A O 1
ATOM 1283 N N . LYS A 1 162 ? 15.283 -17.560 -22.483 1.00 86.94 162 LYS A N 1
ATOM 1284 C CA . LYS A 1 162 ? 16.519 -18.349 -22.367 1.00 86.94 162 LYS A CA 1
ATOM 1285 C C . LYS A 1 162 ? 17.624 -17.726 -23.206 1.00 86.94 162 LYS A C 1
ATOM 1287 O O . LYS A 1 162 ? 18.730 -17.535 -22.707 1.00 86.94 162 LYS A O 1
ATOM 1292 N N . TRP A 1 163 ? 17.300 -17.355 -24.443 1.00 88.62 163 TRP A N 1
ATOM 1293 C CA . TRP A 1 163 ? 18.215 -16.629 -25.316 1.00 88.62 163 TRP A CA 1
ATOM 1294 C C . TRP A 1 163 ? 18.643 -15.289 -24.703 1.00 88.62 163 TRP A C 1
ATOM 1296 O O . TRP A 1 163 ? 19.840 -15.030 -24.592 1.00 88.62 163 TRP A O 1
ATOM 1306 N N . LEU A 1 164 ? 17.686 -14.487 -24.219 1.00 86.00 164 LEU A N 1
ATOM 1307 C CA . LEU A 1 164 ? 17.949 -13.186 -23.596 1.00 86.00 164 LEU A CA 1
ATOM 1308 C C . LEU A 1 164 ? 18.922 -13.310 -22.417 1.00 86.00 164 LEU A C 1
ATOM 1310 O O . LEU A 1 164 ? 19.936 -12.618 -22.364 1.00 86.00 164 LEU A O 1
ATOM 1314 N N . ARG A 1 165 ? 18.648 -14.231 -21.487 1.00 84.25 165 ARG A N 1
ATOM 1315 C CA . ARG A 1 165 ? 19.504 -14.459 -20.312 1.00 84.25 165 ARG A CA 1
ATOM 1316 C C . ARG A 1 165 ? 20.868 -15.050 -20.671 1.00 84.25 165 ARG A C 1
ATOM 1318 O O . ARG A 1 165 ? 21.812 -14.853 -19.923 1.00 84.25 165 ARG A O 1
ATOM 1325 N N . GLY A 1 166 ? 20.993 -15.724 -21.815 1.00 85.75 166 GLY A N 1
ATOM 1326 C CA . GLY A 1 166 ? 22.284 -16.167 -22.346 1.00 85.75 166 GLY A CA 1
ATOM 1327 C C . GLY A 1 166 ? 23.129 -15.041 -22.955 1.00 85.75 166 GLY A C 1
ATOM 1328 O O . GLY A 1 166 ? 24.333 -15.212 -23.133 1.00 85.75 166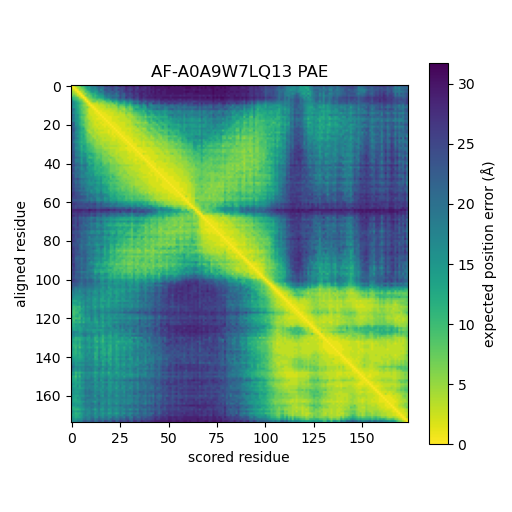 GLY A O 1
ATOM 1329 N N . LYS A 1 167 ? 22.519 -13.896 -23.287 1.00 85.56 167 LYS A N 1
ATOM 1330 C CA . LYS A 1 167 ? 23.197 -12.722 -23.862 1.00 85.56 167 LYS A CA 1
ATOM 1331 C C . LYS A 1 167 ? 23.475 -11.613 -22.847 1.00 85.56 167 LYS A C 1
ATOM 1333 O O . LYS A 1 167 ? 24.287 -10.739 -23.135 1.00 85.56 167 LYS A O 1
ATOM 1338 N N . VAL A 1 168 ? 22.842 -11.650 -21.675 1.00 85.62 168 VAL A N 1
ATOM 1339 C CA . VAL A 1 168 ? 22.996 -10.637 -20.623 1.00 85.62 168 VAL A CA 1
ATOM 1340 C C . VAL A 1 168 ? 23.772 -11.210 -19.441 1.00 85.62 168 VAL A C 1
ATOM 1342 O O . VAL A 1 168 ? 23.336 -12.166 -18.808 1.00 85.62 168 VAL A O 1
ATOM 1345 N N . GLY A 1 169 ? 24.905 -10.589 -19.111 1.00 84.44 169 GLY A N 1
ATOM 1346 C CA . GLY A 1 169 ? 25.622 -10.838 -17.862 1.00 84.44 169 GLY A CA 1
ATOM 1347 C C . GLY A 1 169 ? 25.158 -9.871 -16.775 1.00 84.44 169 GLY A C 1
ATOM 1348 O O . GLY A 1 169 ? 25.144 -8.661 -16.997 1.00 84.44 169 GLY A O 1
ATOM 1349 N N . TYR A 1 170 ? 24.795 -10.393 -15.604 1.00 84.88 170 TYR A N 1
ATOM 1350 C CA . TYR A 1 170 ? 24.474 -9.597 -14.420 1.00 84.88 170 TYR A CA 1
ATOM 1351 C C . TYR A 1 170 ? 25.501 -9.877 -13.326 1.00 84.88 170 TYR A C 1
ATOM 1353 O O . TYR A 1 170 ? 25.789 -11.033 -13.026 1.00 84.88 170 TYR A O 1
ATOM 1361 N N . VAL A 1 171 ? 26.058 -8.813 -12.753 1.00 84.12 171 VAL A N 1
ATOM 1362 C CA . VAL A 1 171 ? 26.991 -8.883 -11.629 1.00 84.12 171 VAL A CA 1
ATOM 1363 C C . VAL A 1 171 ? 26.430 -7.995 -10.531 1.00 84.12 171 VAL A C 1
ATOM 1365 O O . VAL A 1 171 ? 26.232 -6.798 -10.740 1.00 84.12 171 VAL A O 1
ATOM 1368 N N . GLU A 1 172 ? 26.162 -8.595 -9.379 1.00 77.56 172 GLU A N 1
ATOM 1369 C CA . GLU A 1 172 ? 25.713 -7.898 -8.179 1.00 77.56 172 GLU A CA 1
ATOM 1370 C C . GLU A 1 172 ? 26.878 -7.787 -7.198 1.00 77.56 172 GLU A C 1
ATOM 1372 O O . GLU A 1 172 ? 27.665 -8.721 -7.044 1.00 77.56 172 GLU A O 1
ATOM 1377 N N . VAL A 1 173 ? 27.003 -6.628 -6.558 1.00 72.38 173 VAL A N 1
ATOM 1378 C CA . VAL A 1 173 ? 27.952 -6.429 -5.463 1.00 72.38 173 VAL A CA 1
ATOM 1379 C C . VAL A 1 173 ? 27.150 -6.572 -4.175 1.00 72.38 173 VAL A C 1
ATOM 1381 O O . VAL A 1 173 ? 26.278 -5.740 -3.920 1.00 72.38 173 VAL A O 1
ATOM 1384 N N . HIS A 1 174 ? 27.406 -7.650 -3.431 1.00 52.00 174 HIS A N 1
ATOM 1385 C CA . HIS A 1 174 ? 26.862 -7.866 -2.088 1.00 52.00 174 HIS A CA 1
ATOM 1386 C C . HIS A 1 174 ? 27.556 -6.985 -1.050 1.00 52.00 174 HIS A C 1
ATOM 1388 O O . HIS A 1 174 ? 28.789 -6.795 -1.167 1.00 52.00 174 HIS A O 1
#

Sequence (174 aa):
MRTVRVYGTEKQEMKRYNHFLDKLADIRLRQSAAYGIWNLTFNTLYHATQVIAVLVEGMYILTGHITAEKLIKFILYSEWLIYSTWWVGDNVSSLMQYVGASEKVPVLQHINLSVHPGEVVALVGLSGSGKSSMVNLLLRLYKPTDGQILIDGAPLNELDIKWLRGKVGYVEVH

Solvent-accessible surface area (backbone atoms only — not comparable to full-atom values): 10858 Å² total; per-residue (Å²): 134,69,75,54,64,78,80,82,46,59,73,56,51,50,52,50,48,49,55,47,50,51,52,51,47,51,53,51,48,52,51,51,49,52,48,52,51,49,49,52,54,51,52,53,54,49,53,51,52,50,53,49,51,53,52,56,52,53,52,53,42,75,72,67,79,57,60,73,70,60,53,56,53,47,56,56,49,50,53,50,52,53,52,54,51,52,52,50,51,53,51,55,54,50,49,53,51,53,61,63,67,62,62,81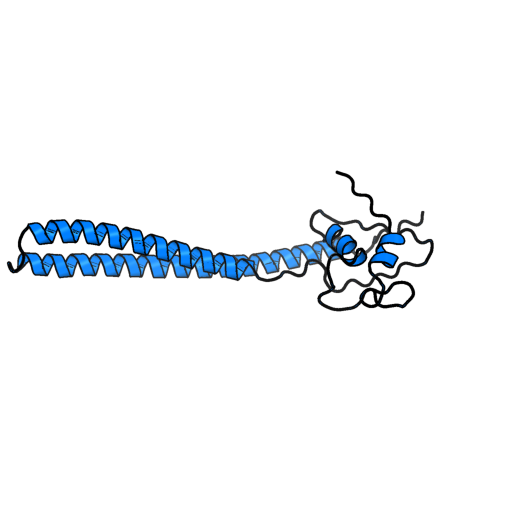,73,73,70,74,76,94,82,84,86,86,83,58,94,94,62,65,81,60,92,81,77,63,92,86,62,32,66,69,59,53,52,36,42,76,71,61,77,46,77,73,95,70,82,86,57,66,57,98,83,41,51,60,88,78,52,57,67,69,61,50,58,74,73,54,88,83,85,84,86,130

Organism: Hibiscus trionum (NCBI:txid183268)

pLDDT: mean 74.12, std 12.16, range [30.42, 88.62]